Protein AF-A0A916L9R3-F1 (afdb_monomer_lite)

Radius of gyration: 12.72 Å; chains: 1; bounding box: 30×25×30 Å

pLDDT: mean 93.14, std 6.08, range [73.88, 98.56]

Sequence (91 aa):
MLVELRDSDFPYVRVGIANRWVPQVSSKRVGLVAAGKTWTSADILRDHLALRQRFGGARLVWSGHWTTFSGPDFWVTVVGPAQPTAAEANR

Organism: Mycobacterium tuberculosis (NCBI:txid1773)

Foldseek 3Di:
DLVVQQVVQVVCCVPQPPPFAWDWPDKDAQQDCPPNDGDHPVNLVVVQVVVCVVAPAWGWHFPQVDPPDPDGGITIITGDRTDRDNVVNVD

Structure (mmCIF, N/CA/C/O backbone):
data_AF-A0A916L9R3-F1
#
_entry.id   AF-A0A916L9R3-F1
#
loop_
_atom_site.group_PDB
_atom_site.id
_atom_site.type_symbol
_atom_site.label_atom_id
_atom_site.label_alt_id
_atom_site.label_comp_id
_atom_site.label_asym_id
_atom_site.label_entity_id
_atom_site.label_seq_id
_atom_site.pdbx_PDB_ins_code
_atom_site.Cartn_x
_atom_site.Cartn_y
_atom_site.Cartn_z
_atom_site.occupancy
_atom_site.B_iso_or_equiv
_atom_site.auth_seq_id
_atom_site.auth_comp_id
_atom_site.auth_asym_id
_atom_site.auth_atom_id
_atom_site.pdbx_PDB_model_num
ATOM 1 N N . MET A 1 1 ? -14.939 -3.898 1.794 1.00 88.50 1 MET A N 1
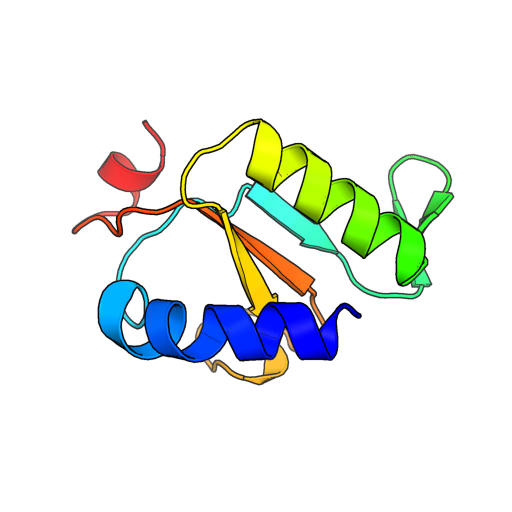ATOM 2 C CA . MET A 1 1 ? -14.364 -2.731 1.090 1.00 88.50 1 MET A CA 1
ATOM 3 C C . MET A 1 1 ? -12.848 -2.800 0.878 1.00 88.50 1 MET A C 1
ATOM 5 O O . MET A 1 1 ? -12.459 -2.931 -0.269 1.00 88.50 1 MET A O 1
ATOM 9 N N . LEU A 1 2 ? -11.968 -2.765 1.900 1.00 96.44 2 LEU A N 1
ATOM 10 C CA . LEU A 1 2 ? -10.503 -2.890 1.665 1.00 96.44 2 LEU A CA 1
ATOM 11 C C . LEU A 1 2 ? -10.110 -4.237 1.035 1.00 96.44 2 LEU A C 1
ATOM 13 O O . LEU A 1 2 ? -9.358 -4.273 0.068 1.00 96.44 2 LEU A O 1
ATOM 17 N N . VAL A 1 3 ? -10.664 -5.330 1.567 1.00 97.00 3 VAL A N 1
ATOM 18 C CA . VAL A 1 3 ? -10.485 -6.693 1.040 1.00 97.00 3 VAL A CA 1
ATOM 19 C C . VAL A 1 3 ? -10.957 -6.789 -0.413 1.00 97.00 3 VAL A C 1
ATOM 21 O O . VAL A 1 3 ? -10.179 -7.181 -1.270 1.00 97.00 3 VAL A O 1
ATOM 24 N N . GLU A 1 4 ? -12.177 -6.335 -0.705 1.00 97.25 4 GLU A N 1
ATOM 25 C CA . GLU A 1 4 ? -12.737 -6.327 -2.066 1.00 97.25 4 GLU A CA 1
ATOM 26 C C . GLU A 1 4 ? -11.878 -5.509 -3.041 1.00 97.25 4 GLU A C 1
ATOM 28 O O . GLU A 1 4 ? -11.631 -5.937 -4.165 1.00 97.25 4 GLU A O 1
ATOM 33 N N . LEU A 1 5 ? -11.377 -4.345 -2.608 1.00 97.19 5 LEU A N 1
ATOM 34 C CA . LEU A 1 5 ? -10.524 -3.499 -3.439 1.00 97.19 5 LEU A CA 1
ATOM 35 C C . LEU A 1 5 ? -9.173 -4.160 -3.727 1.00 97.19 5 LEU A C 1
ATOM 37 O O . LEU A 1 5 ? -8.729 -4.180 -4.873 1.00 97.19 5 LEU A O 1
ATOM 41 N N . ARG A 1 6 ? -8.547 -4.748 -2.701 1.00 97.31 6 ARG A N 1
ATOM 42 C CA . ARG A 1 6 ? -7.336 -5.564 -2.853 1.00 97.31 6 ARG A CA 1
ATOM 43 C C . ARG A 1 6 ? -7.582 -6.718 -3.817 1.00 97.31 6 ARG A C 1
ATOM 45 O O . ARG A 1 6 ? -6.741 -6.961 -4.672 1.00 97.31 6 ARG A O 1
ATOM 52 N N . ASP A 1 7 ? -8.702 -7.421 -3.695 1.00 97.94 7 ASP A N 1
ATOM 53 C CA . ASP A 1 7 ? -9.021 -8.568 -4.550 1.00 97.94 7 ASP A CA 1
ATOM 54 C C . ASP A 1 7 ? -9.232 -8.143 -6.003 1.00 97.94 7 ASP A C 1
ATOM 56 O O . ASP A 1 7 ? -8.748 -8.812 -6.914 1.00 97.94 7 ASP A O 1
ATOM 60 N N . SER A 1 8 ? -9.841 -6.977 -6.225 1.00 97.12 8 SER A N 1
ATOM 61 C CA . SER A 1 8 ? -9.933 -6.369 -7.554 1.00 97.12 8 SER A CA 1
ATOM 62 C C . SER A 1 8 ? -8.565 -5.981 -8.131 1.00 97.12 8 SER A C 1
ATOM 64 O O . SER A 1 8 ? -8.376 -6.041 -9.346 1.00 97.12 8 SER A O 1
ATOM 66 N N . ASP A 1 9 ? -7.612 -5.563 -7.297 1.00 96.75 9 ASP A N 1
ATOM 67 C CA . ASP A 1 9 ? -6.260 -5.198 -7.730 1.00 96.75 9 ASP A CA 1
ATOM 68 C C . ASP A 1 9 ? -5.325 -6.396 -7.892 1.00 96.75 9 ASP A C 1
ATOM 70 O O . ASP A 1 9 ? -4.371 -6.343 -8.677 1.00 96.75 9 ASP A O 1
ATOM 74 N N . PHE A 1 10 ? -5.587 -7.476 -7.160 1.00 96.06 10 PHE A N 1
ATOM 75 C CA . PHE A 1 10 ? -4.687 -8.610 -7.023 1.00 96.06 10 PHE A CA 1
ATOM 76 C C . PHE A 1 10 ? -4.265 -9.236 -8.362 1.00 96.06 10 PHE A C 1
ATOM 78 O O . PHE A 1 10 ? -3.067 -9.483 -8.519 1.00 96.06 10 PHE A O 1
ATOM 85 N N . PRO A 1 11 ? -5.147 -9.436 -9.368 1.00 95.38 11 PRO A N 1
ATOM 86 C CA . PRO A 1 11 ? -4.730 -9.954 -10.672 1.00 95.38 11 PRO A CA 1
ATOM 87 C C . PRO A 1 11 ? -3.654 -9.094 -11.347 1.00 95.38 11 PRO A C 1
ATOM 89 O O . PRO A 1 11 ? -2.675 -9.632 -11.866 1.00 95.38 11 PRO A O 1
ATOM 92 N N . TYR A 1 12 ? -3.794 -7.765 -11.290 1.00 93.25 12 TYR A N 1
ATOM 93 C CA . TYR A 1 12 ? -2.815 -6.841 -11.865 1.00 93.25 12 TYR A CA 1
ATOM 94 C C . TYR A 1 12 ? -1.516 -6.833 -11.060 1.00 93.25 12 TYR A C 1
ATOM 96 O O . TYR A 1 12 ? -0.435 -6.890 -11.638 1.00 93.25 12 TYR A O 1
ATOM 104 N N . VAL A 1 13 ? -1.606 -6.798 -9.727 1.00 94.19 13 VAL A N 1
ATOM 105 C CA . VAL A 1 13 ? -0.422 -6.809 -8.854 1.00 94.19 13 VAL A CA 1
ATOM 106 C C . VAL A 1 13 ? 0.387 -8.089 -9.066 1.00 94.19 13 VAL A C 1
ATOM 108 O O . VAL A 1 13 ? 1.599 -8.027 -9.261 1.00 94.19 13 VAL A O 1
ATOM 111 N N . ARG A 1 14 ? -0.282 -9.244 -9.110 1.00 94.19 14 ARG A N 1
ATOM 112 C CA . ARG A 1 14 ? 0.360 -10.554 -9.257 1.00 94.19 14 ARG A CA 1
ATOM 113 C C . ARG A 1 14 ? 1.080 -10.738 -10.587 1.00 94.19 14 ARG A C 1
ATOM 115 O O . ARG A 1 14 ? 2.135 -11.358 -10.604 1.00 94.19 14 ARG A O 1
ATOM 122 N N . VAL A 1 15 ? 0.517 -10.239 -11.685 1.00 90.50 15 VAL A N 1
ATOM 123 C CA . VAL A 1 15 ? 1.090 -10.437 -13.027 1.00 90.50 15 VAL A CA 1
ATOM 124 C C . VAL A 1 15 ? 2.019 -9.288 -13.430 1.00 90.50 15 VAL A C 1
ATOM 126 O O . VAL A 1 15 ? 3.045 -9.515 -14.063 1.00 90.50 15 VAL A O 1
ATOM 129 N N . GLY A 1 16 ? 1.664 -8.050 -13.083 1.00 86.25 16 GLY A N 1
ATOM 130 C CA . GLY A 1 16 ? 2.332 -6.847 -13.582 1.00 86.25 16 GLY A CA 1
ATOM 131 C C . GLY A 1 16 ? 3.391 -6.252 -12.655 1.00 86.25 16 GLY A C 1
ATOM 132 O O . GLY A 1 16 ? 4.320 -5.612 -13.153 1.00 86.25 16 GLY A O 1
ATOM 133 N N . ILE A 1 17 ? 3.258 -6.443 -11.336 1.00 89.25 17 ILE A N 1
ATOM 134 C CA . ILE A 1 17 ? 4.076 -5.756 -10.318 1.00 89.25 17 ILE A CA 1
ATOM 135 C C . ILE A 1 17 ? 4.954 -6.721 -9.516 1.00 89.25 17 ILE A C 1
ATOM 137 O O . ILE A 1 17 ? 6.060 -6.348 -9.131 1.00 89.25 17 ILE A O 1
ATOM 141 N N . ALA A 1 18 ? 4.485 -7.940 -9.246 1.00 87.94 18 ALA A N 1
ATOM 142 C CA . ALA A 1 18 ? 5.241 -8.905 -8.456 1.00 87.94 18 ALA A CA 1
ATOM 143 C C . ALA A 1 18 ? 6.667 -9.098 -9.010 1.00 87.94 18 ALA A C 1
ATOM 145 O O . ALA A 1 18 ? 6.864 -9.208 -10.221 1.00 87.94 18 ALA A O 1
ATOM 146 N N . ASN A 1 19 ? 7.653 -9.146 -8.107 1.00 85.44 19 ASN A N 1
ATOM 147 C CA . ASN A 1 19 ? 9.086 -9.270 -8.412 1.00 85.44 19 ASN A CA 1
ATOM 148 C C . ASN A 1 19 ? 9.691 -8.107 -9.227 1.00 85.44 19 ASN A C 1
ATOM 150 O O . ASN A 1 19 ? 10.710 -8.285 -9.892 1.00 85.44 19 ASN A O 1
ATOM 154 N N . ARG A 1 20 ? 9.080 -6.918 -9.188 1.00 88.44 20 ARG A N 1
ATOM 155 C CA . ARG A 1 20 ? 9.579 -5.698 -9.841 1.00 88.44 20 ARG A CA 1
ATOM 156 C C . ARG A 1 20 ? 9.518 -4.503 -8.891 1.00 88.44 20 ARG A C 1
ATOM 158 O O . ARG A 1 20 ? 8.853 -4.559 -7.856 1.00 88.44 20 ARG A O 1
ATOM 165 N N . TRP A 1 21 ? 10.191 -3.412 -9.250 1.00 90.12 21 TRP A N 1
ATOM 166 C CA . TRP A 1 21 ? 10.202 -2.199 -8.436 1.00 90.12 21 TRP A CA 1
ATOM 167 C C . TRP A 1 21 ? 8.989 -1.322 -8.730 1.00 90.12 21 TRP A C 1
ATOM 169 O O . TRP A 1 21 ? 8.698 -1.008 -9.878 1.00 90.12 21 TRP A O 1
ATOM 179 N N . VAL A 1 22 ? 8.290 -0.900 -7.683 1.00 92.94 22 VAL A N 1
ATOM 180 C CA . VAL A 1 22 ? 7.211 0.093 -7.743 1.00 92.94 22 VAL A CA 1
ATOM 181 C C . VAL A 1 22 ? 7.351 1.042 -6.560 1.00 92.94 22 VAL A C 1
ATOM 183 O O . VAL A 1 22 ? 7.743 0.594 -5.478 1.00 92.94 22 VAL A O 1
ATOM 186 N N . PRO A 1 23 ? 7.001 2.328 -6.706 1.00 94.00 23 PRO A N 1
ATOM 187 C CA . PRO A 1 23 ? 6.923 3.225 -5.567 1.00 94.00 23 PRO A CA 1
ATOM 188 C C . PRO A 1 23 ? 5.872 2.754 -4.581 1.00 94.00 23 PRO A C 1
ATOM 190 O O . PRO A 1 23 ? 4.713 2.538 -4.942 1.00 94.00 23 PRO A O 1
ATOM 193 N N . GLN A 1 24 ? 6.269 2.656 -3.319 1.00 95.06 24 GLN A N 1
ATOM 194 C CA . GLN A 1 24 ? 5.348 2.551 -2.201 1.00 95.06 24 GLN A CA 1
ATOM 195 C C . GLN A 1 24 ? 5.054 3.958 -1.681 1.00 95.06 24 GLN A C 1
ATOM 197 O O . GLN A 1 24 ? 5.911 4.590 -1.068 1.00 95.06 24 GLN A O 1
ATOM 202 N N . VAL A 1 25 ? 3.829 4.437 -1.887 1.00 96.19 25 VAL A N 1
ATOM 203 C CA . VAL A 1 25 ? 3.422 5.804 -1.510 1.00 96.19 25 VAL A CA 1
ATOM 204 C C . VAL A 1 25 ? 2.641 5.857 -0.198 1.00 96.19 25 VAL A C 1
ATOM 206 O O . VAL A 1 25 ? 2.498 6.921 0.396 1.00 96.19 25 VAL A O 1
A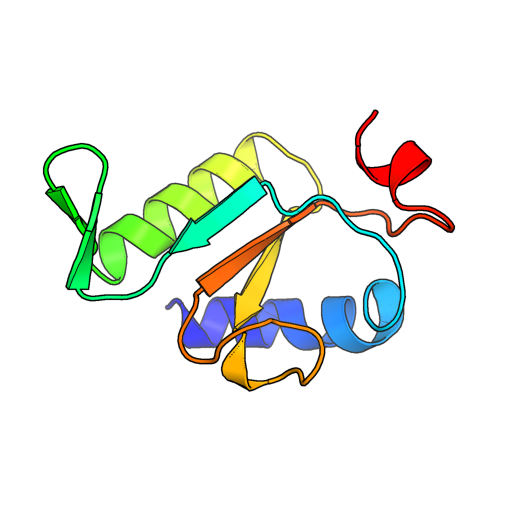TOM 209 N N . SER A 1 26 ? 2.150 4.714 0.288 1.00 97.31 26 SER A N 1
ATOM 210 C CA .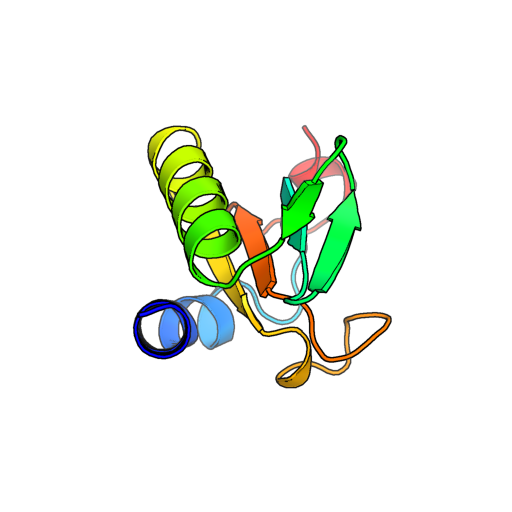 SER A 1 26 ? 1.548 4.599 1.619 1.00 97.31 26 SER A CA 1
ATOM 211 C C . SER A 1 26 ? 1.697 3.185 2.172 1.00 97.31 26 SER A C 1
ATOM 213 O O . SER A 1 26 ? 1.710 2.206 1.429 1.00 97.31 26 SER A O 1
ATOM 215 N N . SER A 1 27 ? 1.800 3.095 3.495 1.00 97.31 27 SER A N 1
ATOM 216 C CA . SER A 1 27 ? 1.742 1.861 4.276 1.00 97.31 27 SER A CA 1
ATOM 217 C C . SER A 1 27 ? 1.080 2.171 5.617 1.00 97.31 27 SER A C 1
ATOM 219 O O . SER A 1 27 ? 1.503 3.104 6.315 1.00 97.31 27 SER A O 1
ATOM 221 N N . LYS A 1 28 ? -0.012 1.467 5.935 1.00 97.75 28 LYS A N 1
ATOM 222 C CA . LYS A 1 28 ? -0.829 1.655 7.147 1.00 97.75 28 LYS A CA 1
ATOM 223 C C . LYS A 1 28 ? -1.411 0.321 7.614 1.00 97.75 28 LYS A C 1
ATOM 225 O O . LYS A 1 28 ? -1.667 -0.562 6.806 1.00 97.75 28 LYS A O 1
ATOM 230 N N . ARG A 1 29 ? -1.696 0.195 8.909 1.00 97.06 29 ARG A N 1
ATOM 231 C CA . ARG A 1 29 ? -2.450 -0.932 9.481 1.00 97.06 29 ARG A CA 1
ATOM 232 C C . ARG A 1 29 ? -3.538 -0.422 10.411 1.00 97.06 29 ARG A C 1
ATOM 234 O O . ARG A 1 29 ? -3.420 0.684 10.938 1.00 97.06 29 ARG A O 1
ATOM 241 N N . VAL A 1 30 ? -4.592 -1.208 10.599 1.00 97.25 30 VAL A N 1
ATOM 242 C CA . VAL A 1 30 ? -5.669 -0.852 11.533 1.00 97.25 30 VAL A CA 1
ATOM 243 C C . VAL A 1 30 ? -5.085 -0.754 12.943 1.00 97.25 30 VAL A C 1
ATOM 245 O O . VAL A 1 30 ? -4.288 -1.598 13.342 1.00 97.25 30 VAL A O 1
ATOM 248 N N . GLY A 1 31 ? -5.434 0.304 13.673 1.00 97.56 31 GLY A N 1
ATOM 249 C CA . GLY A 1 31 ? -4.890 0.571 15.005 1.00 97.56 31 GLY A CA 1
ATOM 250 C C . GLY A 1 31 ? -3.510 1.235 15.007 1.00 97.56 31 GLY A C 1
ATOM 251 O O . GLY A 1 31 ? -2.997 1.549 16.078 1.00 97.56 31 GLY A O 1
ATOM 252 N N . LEU A 1 32 ? -2.902 1.496 13.842 1.00 97.25 32 LEU A N 1
ATOM 253 C CA . LEU A 1 32 ? -1.675 2.291 13.772 1.00 97.25 32 LEU A CA 1
ATOM 254 C C . LEU A 1 32 ? -1.936 3.687 14.344 1.00 97.25 32 LEU A C 1
ATOM 256 O O . LEU A 1 32 ? -2.849 4.369 13.891 1.00 97.25 32 LEU A O 1
ATOM 260 N N . VAL A 1 33 ? -1.107 4.135 15.283 1.00 97.81 33 VAL A N 1
ATOM 261 C CA . VAL A 1 33 ? -1.135 5.510 15.792 1.00 97.81 33 VAL A CA 1
ATOM 262 C C . VAL A 1 33 ? -0.091 6.320 15.033 1.00 97.81 33 VAL A C 1
ATOM 264 O O . VAL A 1 33 ? 1.107 6.095 15.186 1.00 97.81 33 VAL A O 1
ATOM 267 N N . ALA A 1 34 ? -0.538 7.219 14.159 1.00 94.94 34 ALA A N 1
ATOM 268 C CA . ALA A 1 34 ? 0.336 8.045 13.328 1.00 94.94 34 ALA A CA 1
ATOM 269 C C . ALA A 1 34 ? -0.401 9.291 12.829 1.00 94.94 34 ALA A C 1
ATOM 271 O O . ALA A 1 34 ? -1.615 9.255 12.625 1.00 94.94 34 ALA A O 1
ATOM 272 N N . ALA A 1 35 ? 0.339 10.377 12.578 1.00 92.81 35 ALA A N 1
ATOM 273 C CA . ALA A 1 35 ? -0.223 11.660 12.137 1.00 92.81 35 ALA A CA 1
ATOM 274 C C . ALA A 1 35 ? -1.350 12.172 13.062 1.00 92.81 35 ALA A C 1
ATOM 276 O O . ALA A 1 35 ? -2.379 12.654 12.600 1.00 92.81 35 ALA A O 1
ATOM 277 N N . GLY A 1 36 ? -1.169 12.006 14.378 1.00 96.44 36 GLY A N 1
ATOM 278 C CA . GLY A 1 36 ? -2.108 12.492 15.393 1.00 96.44 36 GLY A CA 1
ATOM 279 C C . GLY A 1 36 ? -3.428 11.719 15.501 1.00 96.44 36 GLY A C 1
ATOM 280 O O . GLY A 1 36 ? -4.320 12.178 16.206 1.00 96.44 36 GLY A O 1
ATOM 281 N N . LYS A 1 37 ? -3.577 10.563 14.837 1.00 97.44 37 LYS A N 1
ATOM 282 C CA . LYS A 1 37 ? -4.784 9.726 14.930 1.00 97.44 37 LYS A CA 1
ATOM 283 C C . LYS A 1 37 ? -4.475 8.234 15.012 1.00 97.44 37 LYS A C 1
ATOM 285 O O . LYS A 1 37 ? -3.402 7.783 14.608 1.00 97.44 37 LYS A O 1
ATOM 290 N N . THR A 1 38 ? -5.463 7.467 15.463 1.00 98.38 38 THR A N 1
ATOM 291 C CA . THR A 1 38 ? -5.497 6.009 15.307 1.00 98.38 38 THR A CA 1
ATOM 292 C C . THR A 1 38 ? -6.180 5.667 13.991 1.00 98.38 38 THR A C 1
ATOM 294 O O . THR A 1 38 ? -7.314 6.069 13.745 1.00 98.38 38 THR A O 1
ATOM 297 N N . TRP A 1 39 ? -5.490 4.935 13.126 1.00 98.31 39 TRP A N 1
ATOM 298 C CA . TRP A 1 39 ? -5.963 4.618 11.787 1.00 98.31 39 TRP A CA 1
ATOM 299 C C . TRP A 1 39 ? -7.019 3.515 11.813 1.00 98.31 39 TRP A C 1
ATOM 301 O O . TRP A 1 39 ? -6.749 2.379 12.208 1.00 98.31 39 TRP A O 1
ATOM 311 N N . THR A 1 40 ? -8.221 3.842 11.345 1.00 98.38 40 THR A N 1
ATOM 312 C CA . THR A 1 40 ? -9.291 2.865 11.115 1.00 98.38 40 THR A CA 1
ATOM 313 C C . THR A 1 40 ? -9.210 2.281 9.703 1.00 98.38 40 THR A C 1
ATOM 315 O O . THR A 1 40 ? -8.596 2.860 8.805 1.00 98.38 40 THR A O 1
ATOM 318 N N . SER A 1 41 ? -9.902 1.167 9.450 1.00 97.94 41 SER A N 1
ATOM 319 C CA . SER A 1 41 ? -10.064 0.637 8.086 1.00 97.94 41 SER A CA 1
ATOM 320 C C . SER A 1 41 ? -10.660 1.672 7.121 1.00 97.94 41 SER A C 1
ATOM 322 O O . SER A 1 41 ? -10.291 1.714 5.949 1.00 97.94 41 SER A O 1
ATOM 324 N N . ALA A 1 42 ? -11.555 2.537 7.609 1.00 98.06 42 ALA A N 1
ATOM 325 C CA . ALA A 1 42 ? -12.168 3.584 6.800 1.00 98.06 42 ALA A CA 1
ATOM 326 C C . ALA A 1 42 ? -11.183 4.721 6.476 1.00 98.06 42 ALA A C 1
ATOM 328 O O . ALA A 1 42 ? -11.219 5.262 5.374 1.00 98.06 42 ALA A O 1
ATOM 329 N N . ASP A 1 43 ? -10.281 5.071 7.398 1.00 98.31 43 ASP A N 1
ATOM 330 C CA . ASP A 1 43 ? -9.201 6.029 7.133 1.00 98.31 43 ASP A CA 1
ATOM 331 C C . ASP A 1 43 ? -8.232 5.518 6.072 1.00 98.31 43 ASP A C 1
ATOM 333 O O . ASP A 1 43 ? -7.874 6.254 5.159 1.00 98.31 43 ASP A O 1
ATOM 337 N N . ILE A 1 44 ? -7.831 4.251 6.185 1.00 98.56 44 ILE A N 1
ATOM 338 C CA . ILE A 1 44 ? -6.901 3.602 5.254 1.00 98.56 44 ILE A CA 1
ATOM 339 C C . ILE A 1 44 ? -7.503 3.554 3.852 1.00 98.56 44 ILE A C 1
ATOM 341 O O . ILE A 1 44 ? -6.829 3.854 2.870 1.00 98.56 44 ILE A O 1
ATOM 345 N N . LEU A 1 45 ? -8.791 3.222 3.756 1.00 98.31 45 LEU A N 1
ATOM 346 C CA . LEU A 1 45 ? -9.499 3.245 2.486 1.00 98.31 45 LEU A CA 1
ATOM 347 C C . LEU A 1 45 ? -9.535 4.656 1.886 1.00 98.31 45 LEU A C 1
ATOM 349 O O . LEU A 1 45 ? -9.261 4.810 0.699 1.00 98.31 45 LEU A O 1
ATOM 353 N N . ARG A 1 46 ? -9.864 5.681 2.682 1.00 98.06 46 ARG A N 1
ATOM 354 C CA . ARG A 1 46 ? -9.896 7.073 2.203 1.00 98.06 46 ARG A CA 1
ATOM 355 C C . ARG A 1 46 ? -8.523 7.544 1.726 1.00 98.06 46 ARG A C 1
ATOM 357 O O . ARG A 1 46 ? -8.445 8.148 0.662 1.00 98.06 46 ARG A O 1
ATOM 364 N N . ASP A 1 47 ? -7.465 7.229 2.471 1.00 98.19 47 ASP A N 1
ATOM 365 C CA . ASP A 1 47 ? -6.076 7.516 2.090 1.00 98.19 47 ASP A CA 1
ATOM 366 C C . ASP A 1 47 ? -5.727 6.863 0.750 1.00 98.19 47 ASP A C 1
ATOM 368 O O . ASP A 1 47 ? -5.296 7.540 -0.182 1.00 98.19 47 ASP A O 1
ATOM 372 N N . HIS A 1 48 ? -6.022 5.569 0.605 1.00 98.31 48 HIS A N 1
ATOM 373 C CA . HIS A 1 48 ? -5.789 4.851 -0.641 1.00 98.31 48 HIS A CA 1
ATOM 374 C C . HIS A 1 48 ? -6.568 5.448 -1.823 1.00 98.31 48 HIS A C 1
ATOM 376 O O . HIS A 1 48 ? -6.000 5.638 -2.897 1.00 98.31 48 HIS A O 1
ATOM 382 N N . LEU A 1 49 ? -7.855 5.764 -1.648 1.00 97.56 49 LEU A N 1
ATOM 383 C CA . LEU A 1 49 ? -8.676 6.339 -2.717 1.00 97.56 49 LEU A CA 1
ATOM 384 C C . LEU A 1 49 ? -8.181 7.732 -3.133 1.00 97.56 49 LEU A C 1
ATOM 386 O O . LEU A 1 49 ? -8.137 8.021 -4.327 1.00 97.56 49 LEU A O 1
ATOM 390 N N . ALA A 1 50 ? -7.740 8.560 -2.182 1.00 98.00 50 ALA A N 1
ATOM 391 C CA . ALA A 1 50 ? -7.124 9.851 -2.482 1.00 98.00 50 ALA A CA 1
ATOM 392 C C . ALA A 1 50 ? -5.807 9.685 -3.263 1.00 98.00 50 ALA A C 1
ATOM 394 O O . ALA A 1 50 ? -5.571 10.378 -4.253 1.00 98.00 50 ALA A O 1
ATOM 395 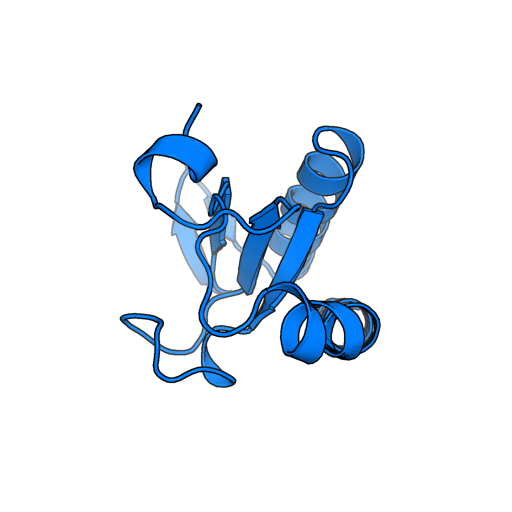N N . LEU A 1 51 ? -4.969 8.720 -2.872 1.00 98.12 51 LEU A N 1
ATOM 396 C CA . LEU A 1 51 ? -3.736 8.394 -3.593 1.00 98.12 51 LEU A CA 1
ATOM 397 C C . LEU A 1 51 ? -4.021 7.848 -4.992 1.00 98.12 51 LEU A C 1
ATOM 399 O O . LEU A 1 51 ? -3.320 8.213 -5.927 1.00 98.12 51 LEU A O 1
ATOM 403 N N . ARG A 1 52 ? -5.062 7.030 -5.163 1.00 96.94 52 ARG A N 1
ATOM 404 C CA . ARG A 1 52 ? -5.492 6.515 -6.470 1.00 96.94 52 ARG A CA 1
ATOM 405 C C . ARG A 1 52 ? -6.033 7.600 -7.389 1.00 96.94 52 ARG A C 1
ATOM 407 O O . ARG A 1 52 ? -5.822 7.524 -8.594 1.00 96.94 52 ARG A O 1
ATOM 414 N N . GLN A 1 53 ? -6.705 8.603 -6.836 1.00 96.75 53 GLN A N 1
ATOM 415 C CA . GLN A 1 53 ? -7.124 9.767 -7.607 1.00 96.75 53 GLN A CA 1
ATOM 416 C C . GLN A 1 53 ? -5.921 10.616 -8.043 1.00 96.75 53 GLN A C 1
ATOM 418 O O . GLN A 1 53 ? -5.899 11.117 -9.163 1.00 96.75 53 GLN A O 1
ATOM 423 N N . ARG A 1 54 ? -4.915 10.766 -7.170 1.00 96.62 54 ARG A N 1
ATOM 424 C CA . ARG A 1 54 ? -3.705 11.557 -7.441 1.00 96.62 54 ARG A CA 1
ATOM 425 C C . ARG A 1 54 ? -2.723 10.861 -8.387 1.00 96.62 54 ARG A C 1
ATOM 427 O O . ARG A 1 54 ? -2.116 11.520 -9.224 1.00 96.62 54 ARG A O 1
ATOM 434 N N . PHE A 1 55 ? -2.539 9.555 -8.226 1.00 94.19 55 PHE A N 1
ATOM 435 C CA . PHE A 1 55 ? -1.567 8.748 -8.952 1.00 94.19 55 PHE A CA 1
ATOM 436 C C . PHE A 1 55 ? -2.295 7.699 -9.792 1.00 94.19 55 PHE A C 1
ATOM 438 O O . PHE A 1 55 ? -2.782 6.686 -9.277 1.00 94.19 55 PHE A O 1
ATOM 445 N N . GLY A 1 56 ? -2.346 7.931 -11.105 1.00 87.44 56 GLY A N 1
ATOM 446 C CA . GLY A 1 56 ? -2.855 6.945 -12.052 1.00 87.44 56 GLY A CA 1
ATOM 447 C C . GLY A 1 56 ? -2.129 5.608 -11.880 1.00 87.44 56 GLY A C 1
ATOM 448 O O . GLY A 1 56 ? -0.906 5.561 -11.801 1.00 87.44 56 GLY A O 1
ATOM 449 N N . GLY A 1 57 ? -2.884 4.514 -11.776 1.00 88.62 57 GLY A N 1
ATOM 450 C CA . GLY A 1 57 ? -2.308 3.181 -11.590 1.00 88.62 57 GLY A CA 1
ATOM 451 C C . GLY A 1 57 ? -1.943 2.814 -10.148 1.00 88.62 57 GLY A C 1
ATOM 452 O O . GLY A 1 57 ? -1.274 1.798 -9.957 1.00 88.62 57 GLY A O 1
ATOM 453 N N . ALA A 1 58 ? -2.386 3.571 -9.136 1.00 97.00 58 ALA A N 1
ATOM 454 C CA . ALA A 1 58 ? -2.230 3.150 -7.745 1.00 97.00 58 ALA A CA 1
ATOM 455 C C . ALA A 1 58 ? -3.030 1.869 -7.442 1.00 97.00 58 ALA A C 1
ATOM 457 O O . ALA A 1 58 ? -4.227 1.777 -7.735 1.00 97.00 58 ALA A O 1
ATOM 458 N N . ARG A 1 59 ? -2.391 0.890 -6.802 1.00 97.25 59 ARG A N 1
ATOM 459 C CA . ARG A 1 59 ? -2.955 -0.417 -6.430 1.00 97.25 59 ARG A CA 1
ATOM 460 C C . ARG A 1 59 ? -2.864 -0.632 -4.926 1.00 97.25 59 ARG A C 1
ATOM 462 O O . ARG A 1 59 ? -1.874 -0.239 -4.309 1.00 97.25 59 ARG A O 1
ATOM 469 N N . LEU A 1 60 ? -3.896 -1.242 -4.348 1.00 97.88 60 LEU A N 1
ATOM 470 C CA . LEU A 1 60 ? -3.911 -1.643 -2.949 1.00 97.88 60 LEU A CA 1
ATOM 471 C C . LEU A 1 60 ? -3.365 -3.065 -2.812 1.00 97.88 60 LEU A C 1
ATOM 473 O O . LEU A 1 60 ? -3.822 -3.997 -3.472 1.00 97.88 60 LEU A O 1
ATOM 477 N N . VAL A 1 61 ? -2.403 -3.234 -1.914 1.00 97.00 61 VAL A N 1
ATOM 478 C CA . VAL A 1 61 ? -1.750 -4.507 -1.618 1.00 97.00 61 VAL A CA 1
ATOM 479 C C . VAL A 1 61 ? -1.885 -4.801 -0.131 1.00 97.00 61 VAL A C 1
ATOM 481 O O . VAL A 1 61 ? -1.778 -3.906 0.704 1.00 97.00 61 VAL A O 1
ATOM 484 N N . TRP A 1 62 ? -2.111 -6.068 0.208 1.00 97.38 62 TRP A N 1
ATOM 485 C CA . TRP A 1 62 ? -1.988 -6.550 1.579 1.00 97.38 62 TRP A CA 1
ATOM 486 C C . TRP A 1 62 ? -0.619 -7.190 1.769 1.00 97.38 62 TRP A C 1
ATOM 488 O O . TRP A 1 62 ? -0.284 -8.127 1.041 1.00 97.38 62 TRP A O 1
ATOM 498 N N . SER A 1 63 ? 0.169 -6.705 2.729 1.00 96.56 63 SER A N 1
ATOM 499 C CA . SER A 1 63 ? 1.544 -7.175 2.908 1.00 96.56 63 SER A CA 1
ATOM 500 C C . SER A 1 63 ? 1.613 -8.651 3.291 1.00 96.56 63 SER A C 1
ATOM 502 O O . SER A 1 63 ? 2.524 -9.342 2.855 1.00 96.56 63 SER A O 1
ATOM 504 N N . GLY A 1 64 ? 0.601 -9.175 3.991 1.00 94.94 64 GLY A N 1
ATOM 505 C CA . GLY A 1 64 ? 0.528 -10.590 4.368 1.00 94.94 64 GLY A CA 1
ATOM 506 C C . GLY A 1 64 ? 0.400 -11.576 3.197 1.00 94.94 64 GLY A C 1
ATOM 507 O O . GLY A 1 64 ? 0.514 -12.775 3.414 1.00 94.94 64 GLY A O 1
ATOM 508 N N . HIS A 1 65 ? 0.169 -11.111 1.962 1.00 93.88 65 HIS A N 1
ATOM 509 C CA . HIS A 1 65 ? 0.181 -11.977 0.772 1.00 93.88 65 HIS A CA 1
ATOM 510 C C . HIS A 1 65 ? 1.586 -12.185 0.177 1.00 93.88 65 HIS A C 1
ATOM 512 O O . HIS A 1 65 ? 1.727 -12.986 -0.745 1.00 93.88 65 HIS A O 1
ATOM 518 N N . TRP A 1 66 ? 2.613 -11.468 0.650 1.00 91.44 66 TRP A N 1
ATOM 519 C CA . TRP A 1 66 ? 3.924 -11.429 -0.004 1.00 91.44 66 TRP A CA 1
ATOM 520 C C . TRP A 1 66 ? 5.066 -11.542 1.001 1.00 91.44 66 TRP A C 1
ATOM 522 O O . TRP A 1 66 ? 5.070 -10.884 2.036 1.00 91.44 66 TRP A O 1
ATOM 532 N N . THR A 1 67 ? 6.090 -12.318 0.653 1.00 89.56 67 THR A N 1
ATOM 533 C CA . THR A 1 67 ? 7.304 -12.487 1.469 1.00 89.56 67 THR A CA 1
ATOM 534 C C . THR A 1 67 ? 8.287 -11.320 1.348 1.00 89.56 67 THR A C 1
ATOM 536 O O . THR A 1 67 ? 9.241 -11.238 2.113 1.00 89.56 67 THR A O 1
ATOM 539 N N . THR A 1 68 ? 8.077 -10.417 0.388 1.00 89.19 68 THR A N 1
ATOM 540 C CA . THR A 1 68 ? 8.972 -9.288 0.097 1.00 89.19 68 THR A CA 1
ATOM 541 C C . THR A 1 68 ? 8.814 -8.118 1.063 1.00 89.19 68 THR A C 1
ATOM 543 O O . THR A 1 68 ? 9.704 -7.273 1.142 1.00 89.19 68 THR A O 1
ATOM 546 N N . PHE A 1 69 ? 7.698 -8.033 1.791 1.00 91.06 69 PHE A N 1
ATOM 547 C CA . PHE A 1 69 ? 7.517 -7.006 2.812 1.00 91.06 69 PHE A CA 1
ATOM 548 C C . PHE A 1 69 ? 8.193 -7.417 4.117 1.00 91.06 69 PHE A C 1
ATOM 550 O O . PHE A 1 69 ? 8.106 -8.562 4.546 1.00 91.06 69 PHE A O 1
ATOM 557 N N . SER A 1 70 ? 8.793 -6.445 4.803 1.00 88.62 70 SER A N 1
ATOM 558 C CA . SER A 1 70 ? 9.460 -6.660 6.094 1.00 88.62 70 SER A CA 1
ATOM 559 C C . SER A 1 70 ? 8.508 -7.024 7.241 1.00 88.62 70 SER A C 1
ATOM 561 O O . SER A 1 70 ? 8.972 -7.356 8.327 1.00 88.62 70 SER A O 1
ATOM 563 N N . GLY A 1 71 ? 7.189 -6.946 7.036 1.00 87.50 71 GLY A N 1
ATOM 564 C CA . GLY A 1 71 ? 6.208 -7.343 8.039 1.00 87.50 71 GLY A CA 1
ATOM 565 C C . GLY A 1 71 ? 4.806 -7.585 7.468 1.00 87.50 71 GLY A C 1
ATOM 566 O O . GLY A 1 71 ? 4.397 -6.910 6.510 1.00 87.50 71 GLY A O 1
ATOM 567 N N . PRO A 1 72 ? 4.051 -8.528 8.060 1.00 90.38 72 PRO A N 1
ATOM 568 C CA . PRO A 1 72 ? 2.654 -8.745 7.718 1.00 90.38 72 PRO A CA 1
ATOM 569 C C . PRO A 1 72 ? 1.777 -7.602 8.252 1.00 90.38 72 PRO A C 1
ATOM 571 O O . PRO A 1 72 ? 2.228 -6.705 8.964 1.00 90.38 72 PRO A O 1
ATOM 574 N N . ASP A 1 73 ? 0.502 -7.654 7.897 1.00 94.62 73 ASP A N 1
ATOM 575 C CA . ASP A 1 73 ? -0.567 -6.817 8.434 1.00 94.62 73 ASP A CA 1
ATOM 576 C C . ASP A 1 73 ? -0.635 -5.348 8.000 1.00 94.62 73 ASP A C 1
ATOM 578 O O . ASP A 1 73 ? -1.307 -4.538 8.643 1.00 94.62 73 ASP A O 1
ATOM 582 N N . PHE A 1 74 ? -0.008 -4.993 6.878 1.00 97.75 74 PHE A N 1
ATOM 583 C CA . PHE A 1 74 ? -0.095 -3.652 6.301 1.00 97.75 74 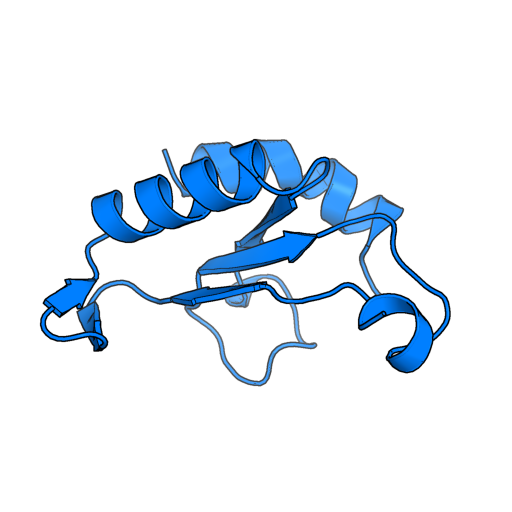PHE A CA 1
ATOM 584 C C . PHE A 1 74 ? -0.924 -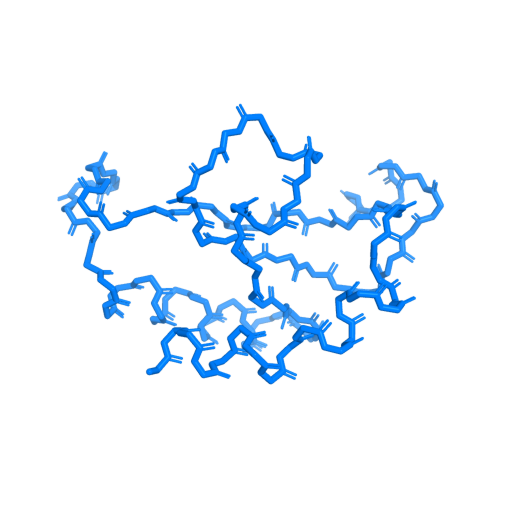3.612 5.018 1.00 97.75 74 PHE A C 1
ATOM 586 O O . PHE A 1 74 ? -0.749 -4.406 4.096 1.00 97.75 74 PHE A O 1
ATOM 593 N N . TRP A 1 75 ? -1.777 -2.597 4.935 1.00 98.25 75 TRP A N 1
ATOM 594 C CA . TRP A 1 75 ? -2.356 -2.097 3.699 1.00 98.25 75 TRP A CA 1
ATOM 595 C C . TRP A 1 75 ? -1.363 -1.133 3.058 1.00 98.25 75 TRP A C 1
ATOM 597 O O . TRP A 1 75 ? -1.035 -0.082 3.618 1.00 98.25 75 TRP A O 1
ATOM 607 N N . VAL A 1 76 ? -0.869 -1.513 1.888 1.00 97.88 76 VAL A N 1
ATOM 608 C CA . VAL A 1 76 ? 0.185 -0.815 1.163 1.00 97.88 76 VAL A CA 1
ATOM 609 C C . VAL A 1 76 ? -0.392 -0.268 -0.135 1.00 97.88 76 VAL A C 1
ATOM 611 O O . VAL A 1 76 ? -1.042 -0.996 -0.882 1.00 97.88 76 VAL A O 1
ATOM 614 N N . THR A 1 77 ? -0.155 1.011 -0.415 1.00 98.12 77 THR A N 1
ATOM 615 C CA . THR A 1 77 ? -0.473 1.601 -1.720 1.00 98.12 77 THR A CA 1
ATOM 616 C C . THR A 1 77 ? 0.801 1.703 -2.536 1.00 98.12 77 THR A C 1
ATOM 618 O O . THR A 1 77 ? 1.740 2.397 -2.137 1.00 98.12 77 THR A O 1
ATOM 621 N N . VAL A 1 78 ? 0.812 1.022 -3.679 1.00 96.38 78 VAL A N 1
ATOM 622 C CA . VAL A 1 78 ? 1.900 1.076 -4.659 1.00 96.38 78 VAL A CA 1
ATOM 623 C C . VAL A 1 78 ? 1.432 1.755 -5.937 1.00 96.38 78 VAL A C 1
ATOM 625 O O . VAL A 1 78 ? 0.248 1.687 -6.259 1.00 96.38 78 VAL A O 1
ATOM 628 N N . VAL A 1 79 ? 2.338 2.390 -6.675 1.00 94.50 79 VAL A N 1
ATOM 629 C CA . VAL A 1 79 ? 2.024 3.073 -7.941 1.00 94.50 79 VAL A CA 1
ATOM 630 C C . VAL A 1 79 ? 2.728 2.361 -9.095 1.00 94.50 79 VAL A C 1
ATOM 632 O O . VAL A 1 79 ? 3.914 2.070 -9.016 1.00 94.50 79 VAL A O 1
ATOM 635 N N . GLY A 1 80 ? 1.988 2.015 -10.150 1.00 85.94 80 GLY A N 1
ATOM 636 C CA . GLY A 1 80 ? 2.571 1.490 -11.389 1.00 85.94 80 GLY A CA 1
ATOM 637 C C . GLY A 1 80 ? 2.947 2.597 -12.393 1.00 85.94 80 GLY A C 1
ATOM 638 O O . GLY A 1 80 ? 2.604 3.754 -12.170 1.00 85.94 80 GLY A O 1
ATOM 639 N N . PRO A 1 81 ? 3.569 2.249 -13.537 1.00 86.12 81 PRO A N 1
ATOM 640 C CA . PRO A 1 81 ? 3.997 0.906 -13.928 1.00 86.12 81 PRO A CA 1
ATOM 641 C C . PRO A 1 81 ? 5.218 0.431 -13.132 1.00 86.12 81 PRO A C 1
ATOM 643 O O . PRO A 1 81 ? 5.945 1.225 -12.542 1.00 86.12 81 PRO A O 1
ATOM 646 N N . ALA A 1 82 ? 5.428 -0.884 -13.113 1.00 84.00 82 ALA A N 1
ATOM 647 C CA . ALA A 1 82 ? 6.611 -1.459 -12.494 1.00 84.00 82 ALA A CA 1
ATOM 648 C C . ALA A 1 82 ? 7.869 -1.146 -13.314 1.00 84.00 82 ALA A C 1
ATOM 650 O O . ALA A 1 82 ? 7.834 -1.184 -14.543 1.00 84.00 82 ALA A O 1
ATOM 651 N N . GLN A 1 83 ? 8.967 -0.875 -12.618 1.00 84.19 83 GLN A N 1
ATOM 652 C CA . GLN A 1 83 ? 10.247 -0.478 -13.182 1.00 84.19 83 GLN A CA 1
ATOM 653 C C . GLN A 1 83 ? 11.317 -1.564 -12.975 1.00 84.19 83 GLN A C 1
ATOM 655 O O . GLN A 1 83 ? 11.240 -2.335 -12.006 1.00 84.19 83 GLN A O 1
ATOM 660 N N . PRO A 1 84 ? 12.328 -1.635 -13.862 1.00 81.56 84 PRO A N 1
ATOM 661 C CA . PRO A 1 84 ? 13.470 -2.539 -13.712 1.00 81.56 84 PRO A CA 1
ATOM 662 C C . PRO A 1 84 ? 14.307 -2.271 -12.459 1.00 81.56 84 PRO A C 1
ATOM 664 O O . PRO A 1 84 ? 14.870 -3.208 -11.892 1.00 81.56 84 PRO A O 1
ATOM 667 N N . THR A 1 85 ? 14.381 -1.015 -12.006 1.00 82.50 85 THR A N 1
ATOM 668 C CA . THR A 1 85 ? 15.192 -0.616 -10.847 1.00 82.50 85 THR A CA 1
ATOM 669 C C . THR A 1 85 ? 14.430 0.258 -9.847 1.00 82.50 85 THR A C 1
ATOM 671 O O . THR A 1 85 ? 13.485 0.969 -10.190 1.00 82.50 85 THR A O 1
ATOM 674 N N . ALA A 1 86 ? 14.885 0.256 -8.589 1.00 75.81 86 ALA A N 1
ATOM 675 C CA . ALA A 1 86 ? 14.346 1.132 -7.546 1.00 75.81 86 ALA A CA 1
ATOM 676 C C . ALA A 1 86 ? 14.562 2.625 -7.861 1.00 75.81 86 ALA A C 1
ATOM 678 O O . ALA A 1 86 ? 13.717 3.455 -7.535 1.00 75.81 86 ALA A O 1
ATOM 679 N N . ALA A 1 87 ? 15.680 2.969 -8.511 1.00 82.81 87 ALA A N 1
ATOM 680 C CA . ALA A 1 87 ? 15.988 4.347 -8.888 1.00 82.81 87 ALA A CA 1
ATOM 681 C C . ALA A 1 87 ? 15.008 4.887 -9.942 1.00 82.81 87 ALA A C 1
ATOM 683 O O . ALA A 1 87 ? 14.589 6.035 -9.852 1.00 82.81 87 ALA A O 1
ATOM 684 N N . GLU A 1 88 ? 14.612 4.060 -10.913 1.00 77.31 88 GLU A N 1
ATOM 685 C CA . GLU A 1 88 ? 13.605 4.427 -11.917 1.00 77.31 88 GLU A CA 1
ATOM 686 C C . GLU A 1 88 ? 12.201 4.522 -11.325 1.00 77.31 88 GLU A C 1
ATOM 688 O O . GLU A 1 88 ? 11.427 5.378 -11.741 1.00 77.31 88 GLU A O 1
ATOM 693 N N . ALA A 1 89 ? 11.878 3.671 -10.347 1.00 75.19 89 ALA A N 1
ATOM 694 C CA . ALA A 1 89 ? 10.613 3.753 -9.627 1.00 75.19 89 ALA A CA 1
ATOM 695 C C . ALA A 1 89 ? 10.473 5.101 -8.898 1.00 75.19 89 ALA A C 1
ATOM 697 O O . ALA A 1 89 ? 9.426 5.729 -8.982 1.00 75.19 89 ALA A O 1
ATOM 698 N N . ASN A 1 90 ? 11.528 5.575 -8.232 1.00 78.94 90 ASN A N 1
ATOM 699 C CA . ASN A 1 90 ? 11.466 6.732 -7.332 1.00 78.94 90 ASN A CA 1
ATOM 700 C C . ASN A 1 90 ? 11.687 8.108 -7.999 1.00 78.94 90 ASN A C 1
ATOM 702 O O . ASN A 1 90 ? 11.968 9.069 -7.281 1.00 78.94 90 ASN A O 1
ATOM 706 N N . ARG A 1 91 ? 11.633 8.207 -9.333 1.00 73.88 91 ARG A N 1
ATOM 707 C CA . ARG A 1 91 ? 11.786 9.493 -10.039 1.00 73.88 91 ARG A CA 1
ATOM 708 C C . ARG A 1 91 ? 10.589 10.425 -9.891 1.00 73.88 91 ARG A C 1
ATOM 710 O O . ARG A 1 91 ? 9.454 9.933 -9.717 1.00 73.88 91 ARG A O 1
#

Secondary structure (DSSP, 8-state):
-HHHHHHHHHHHIIIIITTSB--EEEEE-TT-EETTEEPPHHHHHHHHHHHHHHSTTEEEEEGGG-TTSSSSS-EEEEESS-BSSHHHHT-